Protein AF-A0A2N1XXH2-F1 (afdb_monomer_lite)

Sequence (44 aa):
MQATITSFWDWQQHFADEKSCLQAIIKLRWPEGFCCPRCGHQKG

pLDDT: mean 80.6, std 10.6, range [40.69, 90.0]

Secondary structure (DSSP, 8-state):
------SHHHHHHHTSSHHHHHHHHHHHH-TTS---TTT--S--

Foldseek 3Di:
DDPDPPDPVSVCVQPVDPVSVVVVVQCVVCVPADADPVPRDRDD

Structure (mmCIF, N/CA/C/O backbone):
data_AF-A0A2N1XXH2-F1
#
_entry.id   AF-A0A2N1XXH2-F1
#
loop_
_atom_site.group_PDB
_atom_site.id
_atom_site.type_symbol
_atom_site.label_atom_id
_atom_site.label_alt_id
_atom_site.label_comp_id
_atom_site.label_asym_id
_atom_site.label_entity_id
_atom_site.label_seq_id
_atom_site.pdbx_PDB_ins_code
_atom_site.Cartn_x
_atom_site.Cartn_y
_atom_site.Cartn_z
_atom_site.occupancy
_atom_site.B_iso_or_equiv
_atom_site.auth_seq_id
_atom_site.auth_comp_id
_atom_site.auth_asym_id
_atom_site.auth_atom_id
_atom_site.pdbx_PDB_model_num
ATOM 1 N N . MET A 1 1 ? -11.015 7.784 -15.187 1.00 40.69 1 MET A N 1
ATOM 2 C CA . MET A 1 1 ? -9.800 7.238 -15.827 1.00 40.69 1 MET A CA 1
ATOM 3 C C . MET A 1 1 ? -9.153 6.307 -14.812 1.00 40.69 1 MET A C 1
ATOM 5 O O . MET A 1 1 ? -8.622 6.799 -13.828 1.00 40.69 1 MET A O 1
ATOM 9 N N . GLN A 1 2 ? -9.328 4.992 -14.948 1.00 49.19 2 GLN A N 1
ATOM 10 C CA . GLN A 1 2 ? -8.697 4.012 -14.055 1.00 49.19 2 GLN A CA 1
ATOM 11 C C . GLN A 1 2 ? -7.404 3.544 -14.720 1.00 49.19 2 GLN A C 1
ATOM 13 O O . GLN A 1 2 ? -7.440 3.080 -15.856 1.00 49.19 2 GLN A O 1
ATOM 18 N N . ALA A 1 3 ? -6.270 3.712 -14.042 1.00 58.16 3 ALA A N 1
ATOM 19 C CA . ALA A 1 3 ? -5.000 3.166 -14.494 1.00 58.16 3 ALA A CA 1
ATOM 20 C C . ALA A 1 3 ? -5.032 1.648 -14.278 1.00 58.16 3 ALA A C 1
ATOM 22 O O . ALA A 1 3 ? -4.820 1.157 -13.170 1.00 58.16 3 ALA A O 1
ATOM 23 N N . THR A 1 4 ? -5.378 0.903 -15.322 1.00 66.56 4 THR A N 1
ATOM 24 C CA . THR A 1 4 ? -5.254 -0.552 -15.328 1.00 66.56 4 THR A CA 1
ATOM 25 C C . THR A 1 4 ? -3.792 -0.887 -15.561 1.00 66.56 4 THR A C 1
ATOM 27 O O . THR A 1 4 ? -3.265 -0.603 -16.632 1.00 66.56 4 THR A O 1
ATOM 30 N N . ILE A 1 5 ? -3.134 -1.470 -14.562 1.00 73.06 5 ILE A N 1
ATOM 31 C CA . ILE A 1 5 ? -1.814 -2.084 -14.724 1.00 73.06 5 ILE A CA 1
ATOM 32 C C . ILE A 1 5 ? -1.975 -3.203 -15.761 1.00 73.06 5 ILE A C 1
ATOM 34 O O . ILE A 1 5 ? -2.524 -4.260 -15.464 1.00 73.06 5 ILE A O 1
ATOM 38 N N . THR A 1 6 ? -1.596 -2.924 -17.006 1.00 75.94 6 THR A N 1
ATOM 39 C CA . THR A 1 6 ? -1.887 -3.780 -18.167 1.00 75.94 6 THR A CA 1
ATOM 40 C C . THR A 1 6 ? -0.779 -4.778 -18.485 1.00 75.94 6 THR A C 1
ATOM 42 O O . THR A 1 6 ? -1.017 -5.705 -19.257 1.00 75.94 6 THR A O 1
ATOM 45 N N . SER A 1 7 ? 0.415 -4.628 -17.901 1.00 84.69 7 SER A N 1
ATOM 46 C CA . SER A 1 7 ? 1.537 -5.543 -18.120 1.00 84.69 7 SER A CA 1
ATOM 47 C C . SER A 1 7 ? 2.181 -6.012 -16.814 1.00 84.69 7 SER A C 1
ATOM 49 O O . SER A 1 7 ? 2.145 -5.333 -15.786 1.00 84.69 7 SER A O 1
ATOM 51 N N . PHE A 1 8 ? 2.801 -7.194 -16.867 1.00 81.31 8 PHE A N 1
ATOM 52 C CA . PHE A 1 8 ? 3.548 -7.761 -15.743 1.00 81.31 8 PHE A CA 1
ATOM 53 C C . PHE A 1 8 ? 4.715 -6.863 -15.308 1.00 81.31 8 PHE A C 1
ATOM 55 O O . PH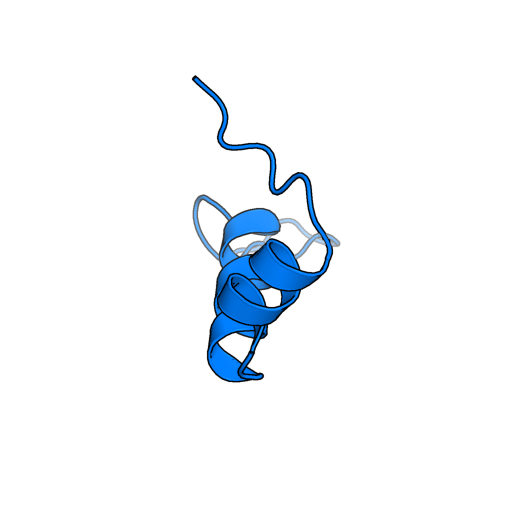E A 1 8 ? 4.990 -6.753 -14.119 1.00 81.31 8 PHE A O 1
ATOM 62 N N . TRP A 1 9 ? 5.372 -6.181 -16.248 1.00 85.75 9 TRP A N 1
ATOM 63 C CA . TRP A 1 9 ? 6.495 -5.292 -15.949 1.00 85.75 9 TRP A CA 1
ATOM 64 C C . TRP A 1 9 ? 6.050 -4.043 -15.190 1.00 85.75 9 TRP A C 1
ATOM 66 O O . TRP A 1 9 ? 6.698 -3.670 -14.216 1.00 85.75 9 TRP A O 1
ATOM 76 N N . ASP A 1 10 ? 4.912 -3.456 -15.570 1.00 83.69 10 ASP A N 1
ATOM 77 C CA . ASP A 1 10 ? 4.307 -2.345 -14.826 1.00 83.69 10 ASP A CA 1
ATOM 78 C C . ASP A 1 10 ? 3.943 -2.790 -13.403 1.00 83.69 10 ASP A C 1
ATOM 80 O O . ASP A 1 10 ? 4.240 -2.105 -12.425 1.00 83.69 10 ASP A O 1
ATOM 84 N N . TRP A 1 11 ? 3.359 -3.986 -13.268 1.00 83.75 11 TRP A N 1
ATOM 85 C CA . TRP A 1 11 ? 3.044 -4.570 -11.965 1.00 83.75 11 TRP A CA 1
ATOM 86 C C . TRP A 1 11 ? 4.307 -4.757 -11.117 1.00 83.75 11 TRP A C 1
ATOM 88 O O . TRP A 1 11 ? 4.355 -4.325 -9.966 1.00 83.75 11 TRP A O 1
ATOM 98 N N . GLN A 1 12 ? 5.359 -5.328 -11.703 1.00 84.88 12 GLN A N 1
ATOM 99 C CA . GLN A 1 12 ? 6.623 -5.556 -11.015 1.00 84.88 12 GLN A CA 1
ATOM 100 C C . GLN A 1 12 ? 7.283 -4.240 -10.585 1.00 84.88 12 GLN A C 1
ATOM 102 O O . GLN A 1 12 ? 7.870 -4.196 -9.513 1.00 84.88 12 GLN A O 1
ATOM 107 N N . GLN A 1 13 ? 7.161 -3.158 -11.361 1.00 84.94 13 GLN A N 1
ATOM 108 C CA . GLN A 1 13 ? 7.665 -1.839 -10.961 1.00 84.94 13 GLN A CA 1
ATOM 109 C C . GLN A 1 13 ? 6.868 -1.233 -9.798 1.00 84.94 13 GLN A C 1
ATOM 111 O O . GLN A 1 13 ? 7.456 -0.673 -8.875 1.00 84.94 13 GLN A O 1
ATOM 116 N N . HIS A 1 14 ? 5.541 -1.368 -9.804 1.00 78.75 14 HIS A N 1
ATOM 117 C CA . HIS A 1 14 ? 4.687 -0.846 -8.734 1.00 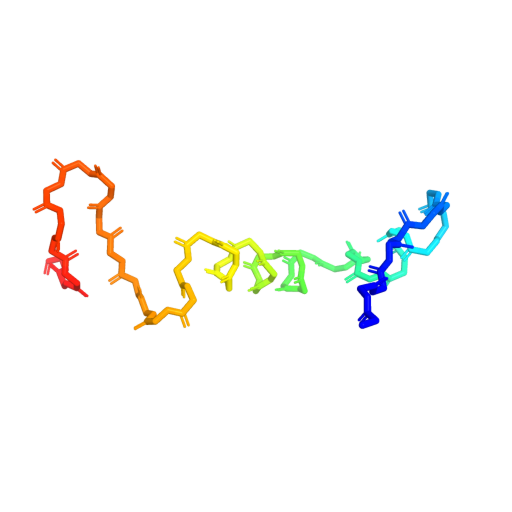78.75 14 HIS A CA 1
ATOM 118 C C . HIS A 1 14 ? 4.805 -1.631 -7.415 1.00 78.75 14 HIS A C 1
ATOM 120 O O . HIS A 1 14 ? 4.604 -1.057 -6.340 1.00 78.75 14 HIS A O 1
ATOM 126 N N . PHE A 1 15 ? 5.154 -2.919 -7.482 1.00 84.19 15 PHE A N 1
ATOM 127 C CA . PHE A 1 15 ? 5.249 -3.826 -6.332 1.00 84.19 15 PHE A CA 1
ATOM 128 C C . PHE A 1 15 ? 6.645 -4.445 -6.160 1.00 84.19 15 PHE A C 1
ATOM 130 O O . PHE A 1 15 ? 6.763 -5.544 -5.623 1.00 84.19 15 PHE A O 1
ATOM 137 N N . ALA A 1 16 ? 7.696 -3.741 -6.596 1.00 84.62 16 ALA A N 1
ATOM 138 C CA . ALA A 1 16 ? 9.077 -4.236 -6.572 1.00 84.62 16 ALA A CA 1
ATOM 139 C C . ALA A 1 16 ? 9.586 -4.560 -5.156 1.00 84.62 16 ALA A C 1
ATOM 141 O O . ALA A 1 16 ? 10.385 -5.478 -4.983 1.00 84.62 16 ALA A O 1
ATOM 142 N N . ASP A 1 17 ? 9.100 -3.826 -4.151 1.00 90.00 17 ASP A N 1
ATOM 143 C CA . ASP A 1 17 ? 9.511 -3.957 -2.755 1.00 90.00 17 ASP A CA 1
ATOM 144 C C . ASP A 1 17 ? 8.367 -4.445 -1.865 1.00 90.00 17 ASP A C 1
ATOM 146 O O . ASP A 1 17 ? 7.212 -4.027 -2.009 1.00 90.00 17 ASP A O 1
ATOM 150 N N . GLU A 1 18 ? 8.713 -5.236 -0.847 1.00 89.88 18 GLU A N 1
ATOM 151 C CA . GLU A 1 18 ? 7.765 -5.742 0.152 1.00 89.88 18 GLU A CA 1
ATOM 152 C C . GLU A 1 18 ? 6.968 -4.606 0.810 1.00 89.88 18 GLU A C 1
ATOM 154 O O . GLU A 1 18 ? 5.748 -4.690 0.952 1.00 89.88 18 GLU A O 1
ATOM 159 N N . LYS A 1 19 ? 7.636 -3.494 1.141 1.00 90.00 19 LYS A N 1
ATOM 160 C CA . LYS A 1 19 ? 6.996 -2.325 1.755 1.00 90.00 19 LYS A CA 1
ATOM 161 C C . LYS A 1 19 ? 5.945 -1.701 0.836 1.00 90.00 19 LYS A C 1
ATOM 163 O O . LYS A 1 19 ? 4.853 -1.376 1.299 1.00 90.00 19 LYS A O 1
ATOM 168 N N . SER A 1 20 ? 6.259 -1.540 -0.447 1.00 87.19 20 SER A N 1
ATOM 169 C CA . SER A 1 20 ? 5.350 -0.963 -1.445 1.00 87.19 20 SER A CA 1
ATOM 170 C C . SER A 1 20 ? 4.146 -1.877 -1.684 1.00 87.19 20 SER A C 1
ATOM 172 O O . SER A 1 20 ? 3.005 -1.410 -1.676 1.00 87.19 20 SER A O 1
ATOM 174 N N . CYS A 1 21 ? 4.388 -3.188 -1.782 1.00 88.50 21 CYS A N 1
ATOM 175 C CA . CYS A 1 21 ? 3.348 -4.209 -1.874 1.00 88.50 21 CYS A CA 1
ATOM 176 C C . CYS A 1 21 ? 2.413 -4.189 -0.656 1.00 88.50 21 CYS A C 1
ATOM 178 O O . CYS A 1 21 ? 1.193 -4.075 -0.799 1.00 88.50 21 CYS A O 1
ATOM 180 N N . LEU A 1 22 ? 2.974 -4.194 0.555 1.00 89.31 22 LEU A N 1
ATOM 181 C CA . LEU A 1 22 ? 2.199 -4.176 1.792 1.00 89.31 22 LEU A CA 1
ATOM 182 C C . LEU A 1 22 ? 1.339 -2.910 1.906 1.00 89.31 22 LEU A C 1
ATOM 184 O O . LEU A 1 22 ? 0.157 -2.995 2.238 1.00 89.31 22 LEU A O 1
ATOM 188 N N . GLN A 1 23 ? 1.897 -1.739 1.591 1.00 87.69 23 GLN A N 1
ATOM 189 C CA . GLN A 1 23 ? 1.156 -0.474 1.611 1.00 87.69 23 GLN A CA 1
ATOM 190 C C . GLN A 1 23 ? -0.009 -0.469 0.620 1.00 87.69 23 GLN A C 1
ATOM 192 O O . GLN A 1 23 ? -1.092 0.018 0.946 1.00 87.69 23 GLN A O 1
ATOM 197 N N . ALA A 1 24 ? 0.182 -1.028 -0.573 1.00 88.75 24 ALA A N 1
ATOM 198 C CA . ALA A 1 24 ? -0.891 -1.136 -1.548 1.00 88.75 24 ALA A CA 1
ATOM 199 C C . ALA A 1 24 ? -1.998 -2.095 -1.094 1.00 88.75 24 ALA A C 1
ATOM 201 O O . ALA A 1 24 ? -3.173 -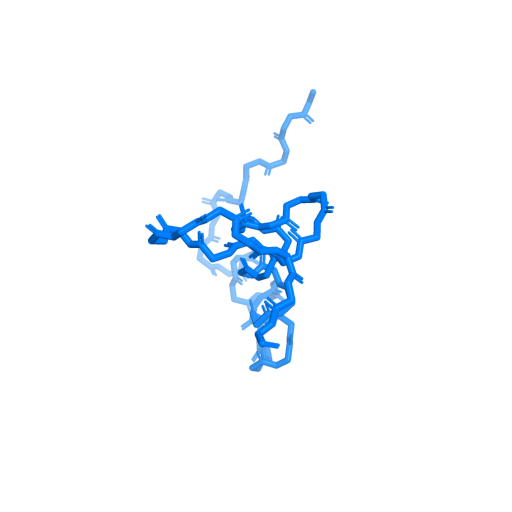1.750 -1.197 1.00 88.75 24 ALA A O 1
ATOM 202 N N . ILE A 1 25 ? -1.645 -3.253 -0.522 1.00 88.00 25 ILE A N 1
ATOM 203 C CA . ILE A 1 25 ? -2.621 -4.198 0.044 1.00 88.00 25 ILE A CA 1
ATOM 204 C C . ILE A 1 25 ? -3.413 -3.539 1.176 1.00 88.00 25 ILE A C 1
ATOM 206 O O . ILE A 1 25 ? -4.631 -3.698 1.236 1.00 88.00 25 ILE A O 1
ATOM 210 N N . ILE A 1 26 ? -2.745 -2.784 2.052 1.00 87.69 26 ILE A N 1
ATOM 211 C CA . ILE A 1 26 ? -3.400 -2.055 3.142 1.00 87.69 26 ILE A CA 1
ATOM 212 C C . ILE A 1 26 ? -4.401 -1.046 2.578 1.00 87.69 26 ILE A C 1
ATOM 214 O O . ILE A 1 26 ? -5.557 -1.073 2.980 1.00 87.69 26 ILE A O 1
ATOM 218 N N . LYS A 1 27 ? -4.001 -0.213 1.609 1.00 87.12 27 LYS A N 1
ATOM 219 C CA . LYS A 1 27 ? -4.903 0.763 0.973 1.00 87.12 27 LYS A CA 1
ATOM 220 C C . LYS A 1 27 ? -6.094 0.104 0.274 1.00 87.12 27 LYS A C 1
ATOM 222 O O . LYS A 1 27 ? -7.195 0.634 0.333 1.00 87.12 27 LYS A O 1
ATOM 227 N N . LEU A 1 28 ? -5.885 -1.047 -0.370 1.00 86.38 28 LEU A N 1
ATOM 228 C CA . LEU A 1 28 ? -6.951 -1.795 -1.043 1.00 86.38 28 LEU A CA 1
ATOM 229 C C . LEU A 1 28 ? -7.920 -2.450 -0.055 1.00 86.38 28 LEU A C 1
ATOM 231 O O . LEU A 1 28 ? -9.127 -2.435 -0.279 1.00 86.38 28 LEU A O 1
ATOM 235 N N . ARG A 1 29 ? -7.408 -3.034 1.034 1.00 86.19 29 ARG A N 1
ATOM 236 C CA . ARG A 1 29 ? -8.244 -3.666 2.065 1.00 86.19 29 ARG A CA 1
ATOM 237 C C . ARG A 1 29 ? -8.975 -2.649 2.934 1.00 86.19 29 ARG A C 1
ATOM 239 O O . ARG A 1 29 ? -10.077 -2.928 3.394 1.00 86.19 29 ARG A O 1
ATOM 246 N N . TRP A 1 30 ? -8.342 -1.508 3.175 1.00 88.06 30 TRP A N 1
ATOM 247 C CA . TRP A 1 30 ? -8.722 -0.536 4.190 1.00 88.06 30 TRP A CA 1
ATOM 248 C C . TRP A 1 30 ? -8.533 0.897 3.680 1.00 88.06 30 TRP A C 1
ATOM 250 O O . TRP A 1 30 ? -7.659 1.613 4.176 1.00 88.06 30 TRP A O 1
ATOM 260 N N . PRO A 1 31 ? -9.334 1.336 2.692 1.00 81.50 31 PRO A N 1
ATOM 261 C CA . PRO A 1 31 ? -9.214 2.681 2.126 1.00 81.50 31 PRO A CA 1
ATOM 262 C C . PRO A 1 31 ? -9.418 3.780 3.180 1.00 81.50 31 PRO A C 1
ATOM 264 O O . PRO A 1 31 ? -8.697 4.771 3.180 1.00 81.50 31 PRO A O 1
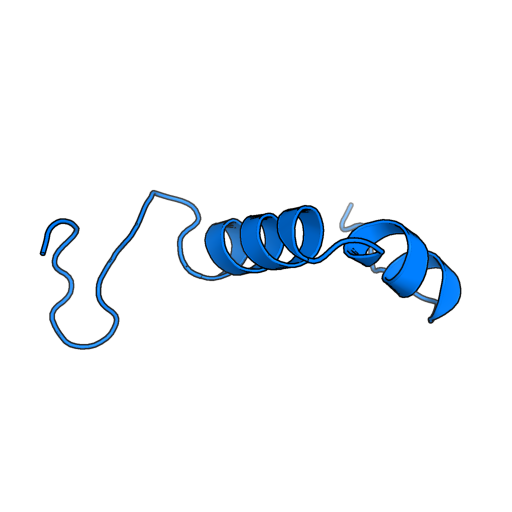ATOM 267 N N . GLU A 1 32 ? -10.324 3.544 4.132 1.00 82.94 32 GLU A N 1
ATOM 268 C CA . GLU A 1 32 ? -10.693 4.484 5.201 1.00 82.94 32 GLU A CA 1
ATOM 269 C C . GLU A 1 32 ? -9.994 4.178 6.545 1.00 82.94 32 GLU A C 1
ATOM 271 O O . GLU A 1 32 ? -10.361 4.722 7.584 1.00 82.94 32 GLU A O 1
ATOM 276 N N . GLY A 1 33 ? -8.990 3.292 6.550 1.00 84.56 33 GLY A N 1
ATOM 277 C CA 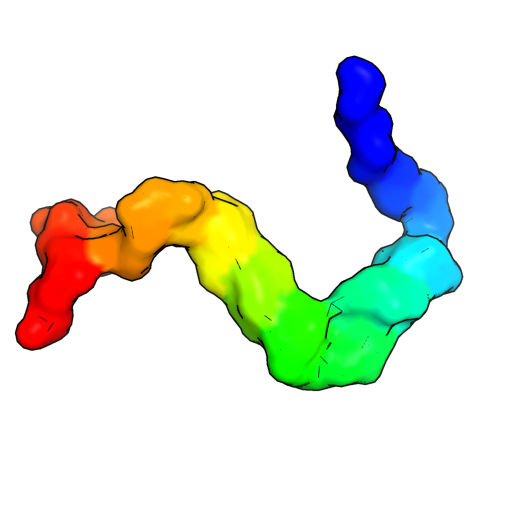. GLY A 1 33 ? -8.294 2.845 7.761 1.00 84.56 33 GLY A CA 1
ATOM 278 C C . GLY A 1 33 ? -8.610 1.403 8.167 1.00 84.56 33 GLY A C 1
ATOM 279 O O . GLY A 1 33 ? -9.574 0.792 7.698 1.00 84.56 33 GLY A O 1
ATOM 280 N N . PHE A 1 34 ? -7.731 0.828 8.999 1.00 82.94 34 PHE A N 1
ATOM 281 C CA . PHE A 1 34 ? -7.796 -0.586 9.383 1.00 82.94 34 PHE A CA 1
ATOM 282 C C . PHE A 1 34 ? -9.169 -0.939 9.957 1.00 82.94 34 PHE A C 1
ATOM 284 O O . PHE A 1 34 ? -9.668 -0.258 10.844 1.00 82.94 34 PHE A O 1
ATOM 291 N N . CYS A 1 35 ? -9.752 -2.033 9.477 1.00 83.44 35 CYS A N 1
ATOM 292 C CA . CYS A 1 35 ? -11.031 -2.551 9.939 1.00 83.44 35 CYS A CA 1
ATOM 293 C C . CYS A 1 35 ? -10.991 -4.079 9.926 1.00 83.44 35 CYS A C 1
ATOM 295 O O .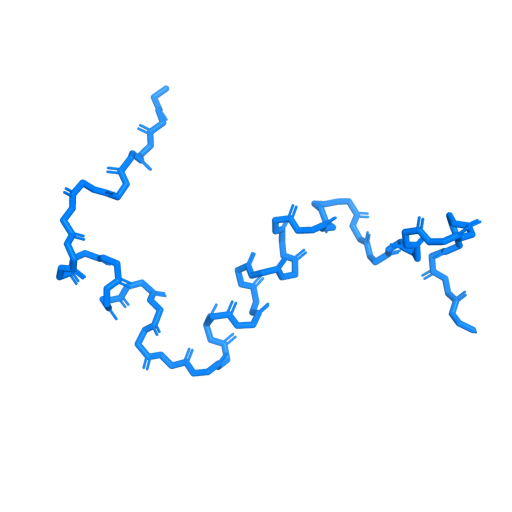 CYS A 1 35 ? -10.790 -4.703 8.882 1.00 83.44 35 CYS A O 1
ATOM 297 N N . CYS A 1 36 ? -11.161 -4.715 11.081 1.00 83.06 36 CYS A N 1
ATOM 298 C CA . CYS A 1 36 ? -11.145 -6.168 11.149 1.00 83.06 36 CYS A CA 1
ATOM 299 C C . CYS A 1 36 ? -12.283 -6.747 10.285 1.00 83.06 36 CYS A C 1
ATOM 301 O O . CYS A 1 36 ? -13.448 -6.499 10.590 1.00 83.06 36 CYS A O 1
ATOM 303 N N . PRO A 1 37 ? -12.002 -7.583 9.267 1.00 78.25 37 PRO A N 1
ATOM 304 C CA . PRO A 1 37 ? -13.048 -8.135 8.403 1.00 78.25 37 PRO A CA 1
ATOM 305 C C . PRO A 1 37 ? -13.990 -9.099 9.141 1.00 78.25 37 PRO A C 1
ATOM 307 O O . PRO A 1 37 ? -15.048 -9.442 8.626 1.00 78.25 37 PRO A O 1
ATOM 310 N N . ARG A 1 38 ? -13.613 -9.552 10.345 1.00 79.94 38 ARG A N 1
ATOM 311 C CA . ARG A 1 38 ? -14.410 -10.469 11.167 1.00 79.94 38 ARG A CA 1
ATOM 312 C C . ARG A 1 38 ? -15.365 -9.754 12.124 1.00 79.94 38 ARG A C 1
ATOM 314 O O . ARG A 1 38 ? -16.440 -10.279 12.382 1.00 79.94 38 ARG A O 1
ATOM 321 N N . CYS A 1 39 ? -14.970 -8.610 12.687 1.00 86.56 39 CYS A N 1
ATOM 322 C CA . CYS A 1 39 ? -15.754 -7.913 13.718 1.00 86.56 39 CYS A CA 1
ATOM 323 C C . CYS A 1 39 ? -16.031 -6.431 13.430 1.00 86.56 39 CYS A C 1
ATOM 325 O O . CYS A 1 39 ? -16.761 -5.805 14.186 1.00 86.56 39 CYS A O 1
ATOM 327 N N . GLY A 1 40 ? -15.471 -5.850 12.367 1.00 77.94 40 GLY A N 1
ATOM 328 C CA . GLY A 1 40 ? -15.695 -4.450 11.994 1.00 77.94 40 GLY A CA 1
ATOM 329 C C . GLY A 1 40 ? -14.989 -3.418 12.882 1.00 77.94 40 GLY A C 1
ATOM 330 O O . GLY A 1 40 ? -15.169 -2.218 12.695 1.00 77.94 40 GLY A O 1
ATOM 331 N N . HIS A 1 41 ? -14.188 -3.851 13.859 1.00 82.56 41 HIS A N 1
ATOM 332 C CA . HIS A 1 41 ? -13.472 -2.936 14.744 1.00 82.56 41 HIS A CA 1
ATOM 333 C C . HIS A 1 41 ? -12.222 -2.358 14.080 1.00 82.56 41 HIS A C 1
ATOM 335 O O . HIS A 1 41 ? -11.476 -3.064 13.400 1.00 82.56 41 HIS A O 1
ATOM 341 N N . GLN A 1 42 ? -11.981 -1.071 14.334 1.00 77.56 42 GLN A N 1
ATOM 342 C CA . GLN A 1 42 ? -10.852 -0.319 13.778 1.00 77.56 42 GLN A CA 1
ATOM 343 C C . GLN A 1 42 ? -9.618 -0.293 14.695 1.00 77.56 42 GLN A C 1
ATOM 345 O O . GLN A 1 42 ? -8.588 0.283 14.353 1.00 77.56 42 GLN A O 1
ATOM 350 N N . LYS A 1 43 ? -9.714 -0.912 15.876 1.00 69.50 43 LYS A N 1
ATOM 351 C CA . LYS A 1 43 ? -8.638 -1.049 16.864 1.00 69.50 43 LYS A CA 1
ATOM 352 C C . LYS A 1 43 ? -8.705 -2.457 17.461 1.00 69.50 43 LYS A C 1
ATOM 354 O O . LYS A 1 43 ? -9.808 -2.968 17.663 1.00 69.50 43 LYS A O 1
ATOM 359 N N . GLY A 1 44 ? -7.535 -3.075 17.627 1.00 60.59 44 GLY A N 1
ATOM 360 C CA . GLY A 1 44 ? -7.361 -4.383 18.266 1.00 60.59 44 GLY A CA 1
ATOM 361 C C . GLY A 1 44 ? -7.415 -4.295 19.780 1.00 60.59 44 GLY A C 1
ATOM 362 O O . GLY A 1 44 ? -7.096 -3.205 20.305 1.00 60.59 44 GLY A O 1
#

Radius of gyration: 13.5 Å; chains: 1; bounding box: 25×18×36 Å